Protein AF-A0A923WZP4-F1 (afdb_monomer_lite)

pLDDT: mean 82.33, std 8.02, range [51.72, 91.06]

Radius of gyration: 16.01 Å; chains: 1; bounding box: 42×29×45 Å

Secondary structure (DSSP, 8-state):
--HHHHHHHHHHHHTS-HHHHHHHHHTT-EEEEEEGGGS-TT-SEEEEEEE-TTS-EEEEEEEEEEPSS---HHHHHHHHHHHHHHHHHHHHHHHHHHHHHHHHHHH-

Foldseek 3Di:
DDPVLVVLLVVLLVPDDPVLNVLCVVLVEEEEEDAPVVDPPPDQKDFDWDQDPVRDTAGRYIYGHDDPDDDDSVVS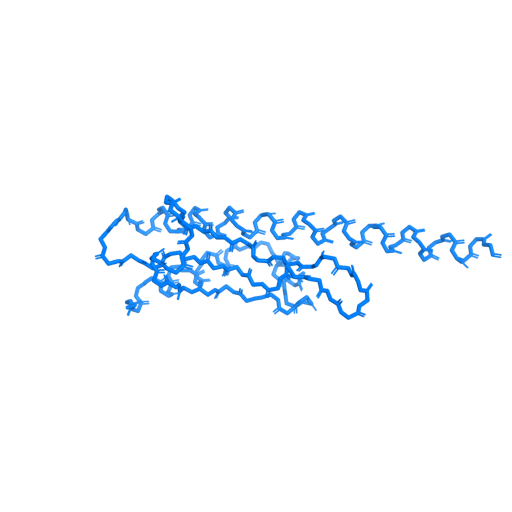SVRSNVNSVVRSVVSVVVVVVVVVVVVVVVVD

Sequence (108 aa):
MTARELATARAAIAALPLADRALLARHGLRVELVPRQSLGQGMLGATLITRGADDRLAPTSIRIASRATGPGPEALREVVQHEIGHAISVLRRQDRSEDAAAQYALDH

Structure (mmCIF, N/CA/C/O backbone):
data_AF-A0A923WZP4-F1
#
_entry.id   AF-A0A923WZP4-F1
#
loop_
_atom_site.group_PDB
_atom_site.id
_atom_site.type_symbol
_atom_site.label_atom_id
_atom_site.label_alt_id
_atom_site.label_comp_id
_atom_site.label_asym_id
_atom_site.label_entity_id
_atom_site.label_seq_id
_atom_site.pdbx_PDB_ins_code
_atom_site.Cartn_x
_atom_site.Cartn_y
_atom_site.Cartn_z
_atom_site.occupancy
_atom_site.B_iso_or_equiv
_atom_site.auth_seq_id
_atom_site.auth_comp_id
_atom_site.auth_asym_id
_atom_site.auth_atom_id
_atom_site.pdbx_PDB_model_num
ATOM 1 N N . MET A 1 1 ? -15.957 -1.316 11.644 1.00 62.31 1 MET A N 1
ATOM 2 C CA . MET A 1 1 ? -15.161 -0.354 10.852 1.00 62.31 1 MET A CA 1
ATOM 3 C C . MET A 1 1 ? -15.902 0.968 10.838 1.00 62.31 1 MET A C 1
ATOM 5 O O . MET A 1 1 ? -17.063 0.980 10.445 1.00 62.31 1 MET A O 1
ATOM 9 N N . THR A 1 2 ? -15.285 2.049 11.311 1.00 73.19 2 THR A N 1
ATOM 10 C CA . THR A 1 2 ? -15.944 3.364 11.374 1.00 73.19 2 THR A CA 1
ATOM 11 C C . THR A 1 2 ? -15.573 4.231 10.167 1.00 73.19 2 THR A C 1
ATOM 13 O O . THR A 1 2 ? -14.469 4.136 9.631 1.00 73.19 2 THR A O 1
ATOM 16 N N . ALA A 1 3 ? -16.476 5.120 9.739 1.00 76.19 3 ALA A N 1
ATOM 17 C CA . ALA A 1 3 ? -16.218 6.055 8.635 1.00 76.19 3 ALA A CA 1
ATOM 18 C C . ALA A 1 3 ? -15.014 6.982 8.906 1.00 76.19 3 ALA A C 1
ATOM 20 O O . ALA A 1 3 ? -14.302 7.381 7.984 1.00 76.19 3 ALA A O 1
ATOM 21 N N . ARG A 1 4 ? -14.752 7.284 10.185 1.00 79.56 4 ARG A N 1
ATOM 22 C CA . ARG A 1 4 ? -13.642 8.133 10.628 1.00 79.56 4 ARG A CA 1
ATOM 23 C C . ARG A 1 4 ? -12.278 7.496 10.372 1.00 79.56 4 ARG A C 1
ATOM 25 O O . ARG A 1 4 ? -11.388 8.175 9.875 1.00 79.56 4 ARG A O 1
ATOM 32 N N . GLU A 1 5 ? -12.114 6.209 10.668 1.00 75.31 5 GLU A N 1
ATOM 33 C CA . GLU A 1 5 ? -10.847 5.496 10.441 1.00 75.31 5 GLU A CA 1
ATOM 34 C C . GLU A 1 5 ? -10.492 5.448 8.955 1.00 75.31 5 GLU A C 1
ATOM 36 O O . GLU A 1 5 ? -9.350 5.706 8.576 1.00 75.31 5 GLU A O 1
ATOM 41 N N . LEU A 1 6 ? -11.493 5.192 8.107 1.00 76.38 6 LEU A N 1
ATOM 42 C CA . LEU A 1 6 ? -11.317 5.202 6.659 1.00 76.38 6 LEU A CA 1
ATOM 43 C C . LEU A 1 6 ? -10.902 6.591 6.156 1.00 76.38 6 LEU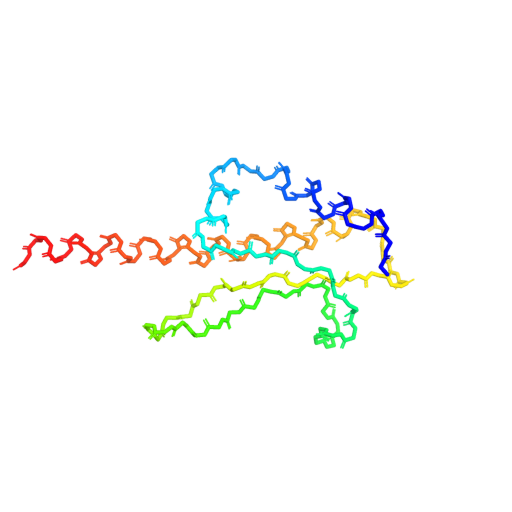 A C 1
ATOM 45 O O . LEU A 1 6 ? -10.004 6.697 5.322 1.00 76.38 6 LEU A O 1
ATOM 49 N N . ALA A 1 7 ? -11.514 7.656 6.681 1.00 82.00 7 ALA A N 1
ATOM 50 C CA . ALA A 1 7 ? -11.132 9.026 6.353 1.00 82.00 7 ALA A CA 1
ATOM 51 C C . ALA A 1 7 ? -9.695 9.349 6.802 1.00 82.00 7 ALA A C 1
ATOM 53 O O . ALA A 1 7 ? -8.939 9.934 6.030 1.00 82.00 7 ALA A O 1
ATOM 54 N N . THR A 1 8 ? -9.282 8.920 8.000 1.00 83.00 8 THR A N 1
ATOM 55 C CA . THR A 1 8 ? -7.909 9.109 8.500 1.00 83.00 8 THR A CA 1
ATOM 56 C C . THR A 1 8 ? -6.880 8.364 7.650 1.00 83.00 8 THR A C 1
ATOM 58 O O . THR A 1 8 ? -5.877 8.961 7.263 1.00 83.00 8 THR A O 1
ATOM 61 N N . ALA A 1 9 ? -7.132 7.099 7.303 1.00 78.75 9 ALA A N 1
ATOM 62 C CA . ALA A 1 9 ? -6.238 6.328 6.439 1.00 78.75 9 ALA A CA 1
ATOM 63 C C . ALA A 1 9 ? -6.113 6.965 5.043 1.00 78.75 9 ALA A C 1
ATOM 65 O O . ALA A 1 9 ? -5.008 7.139 4.533 1.00 78.75 9 ALA A O 1
ATOM 66 N N . ARG A 1 10 ? -7.234 7.404 4.452 1.00 83.94 10 ARG A N 1
ATOM 67 C CA . ARG A 1 10 ? -7.237 8.124 3.167 1.00 83.94 10 ARG A CA 1
ATOM 68 C C . ARG A 1 10 ? -6.470 9.441 3.237 1.00 83.94 10 ARG A C 1
ATOM 70 O O . ARG A 1 10 ? -5.687 9.725 2.336 1.00 83.94 10 ARG A O 1
ATOM 77 N N . ALA A 1 1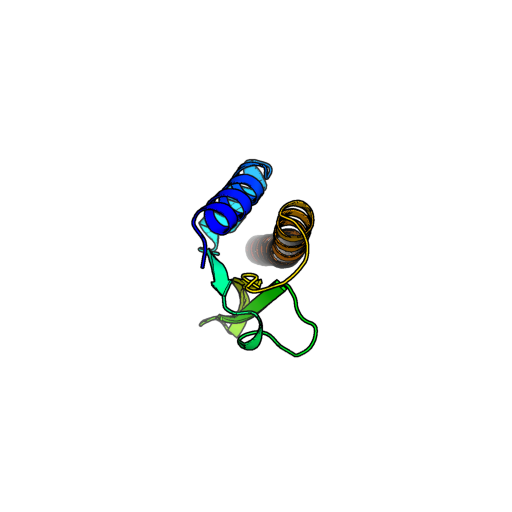1 ? -6.658 10.222 4.298 1.00 86.69 11 ALA A N 1
ATOM 78 C CA . ALA A 1 11 ? -5.932 11.473 4.501 1.00 86.69 11 ALA A CA 1
ATOM 79 C C . ALA A 1 11 ? -4.419 11.237 4.648 1.00 86.69 11 ALA A C 1
ATOM 81 O O . ALA A 1 11 ? -3.626 11.993 4.092 1.00 86.69 11 ALA A O 1
ATOM 82 N N . ALA A 1 12 ? -4.013 10.166 5.337 1.00 83.88 12 ALA A N 1
ATOM 83 C CA . ALA A 1 12 ? -2.608 9.793 5.475 1.00 83.88 12 ALA A CA 1
ATOM 84 C C . ALA A 1 12 ? -1.964 9.445 4.121 1.00 83.88 12 ALA A C 1
ATOM 86 O O . ALA A 1 12 ? -0.870 9.924 3.836 1.00 83.88 12 ALA A O 1
ATOM 87 N N . ILE A 1 13 ? -2.663 8.688 3.266 1.00 84.38 13 ILE A N 1
ATOM 88 C CA . ILE A 1 13 ? -2.209 8.371 1.899 1.00 84.38 13 ILE A CA 1
ATOM 89 C C . ILE A 1 13 ? -2.168 9.634 1.032 1.00 84.38 13 ILE A C 1
ATOM 91 O O . ILE A 1 13 ? -1.217 9.858 0.288 1.00 84.38 13 ILE A O 1
ATOM 95 N N . ALA A 1 14 ? -3.188 10.490 1.129 1.00 87.12 14 ALA A N 1
ATOM 96 C CA . ALA A 1 14 ? -3.255 11.728 0.362 1.00 87.12 14 ALA A CA 1
ATOM 97 C C . ALA A 1 14 ? -2.122 12.704 0.718 1.00 87.12 14 ALA A C 1
ATOM 99 O O . ALA A 1 14 ? -1.685 13.443 -0.161 1.00 87.12 14 ALA A O 1
ATOM 100 N N . ALA A 1 15 ? -1.634 12.673 1.961 1.00 88.94 15 ALA A N 1
ATOM 101 C CA . ALA A 1 15 ? -0.531 13.501 2.445 1.00 88.94 15 ALA A CA 1
ATOM 102 C C . ALA A 1 15 ? 0.863 13.046 1.971 1.00 88.94 15 ALA A C 1
ATOM 104 O O . ALA A 1 15 ? 1.845 13.734 2.244 1.00 88.94 15 ALA A O 1
ATOM 105 N N . LEU A 1 16 ? 0.973 11.902 1.289 1.00 85.69 16 LEU A N 1
ATOM 106 C CA . LEU A 1 16 ? 2.243 11.433 0.736 1.00 85.69 16 LEU A CA 1
ATOM 107 C C . LEU A 1 16 ? 2.706 12.308 -0.440 1.00 85.69 16 LEU A C 1
ATOM 109 O O . LEU A 1 16 ? 1.867 12.841 -1.180 1.00 85.69 16 LEU A O 1
ATOM 113 N N . PRO A 1 17 ? 4.027 12.389 -0.684 1.00 90.44 17 PRO A N 1
ATOM 114 C CA . PRO A 1 17 ? 4.567 12.989 -1.898 1.00 90.44 17 PRO A CA 1
ATOM 115 C C . PRO A 1 17 ? 3.934 12.398 -3.164 1.00 90.44 17 PRO A C 1
ATOM 117 O O . PRO A 1 17 ? 3.625 11.206 -3.232 1.00 90.44 17 PRO A O 1
ATOM 120 N N . LEU A 1 18 ? 3.767 13.222 -4.205 1.00 90.81 18 LEU A N 1
ATOM 121 C CA . LEU A 1 18 ? 3.138 12.790 -5.459 1.00 90.81 18 LEU A CA 1
ATOM 122 C C . LEU A 1 18 ? 3.847 11.575 -6.078 1.00 90.81 18 LEU A C 1
ATOM 124 O O . LEU A 1 18 ? 3.171 10.645 -6.508 1.00 90.81 18 LEU A O 1
ATOM 128 N N . ALA A 1 19 ? 5.182 11.574 -6.071 1.00 87.75 19 ALA A N 1
ATOM 129 C CA . ALA A 1 19 ? 5.993 10.475 -6.589 1.00 87.75 19 ALA A CA 1
ATOM 130 C C . ALA A 1 19 ? 5.718 9.149 -5.860 1.00 87.75 19 ALA A C 1
ATOM 132 O O . ALA A 1 19 ? 5.589 8.110 -6.499 1.00 87.75 19 ALA A O 1
ATOM 133 N N . ASP A 1 20 ? 5.541 9.191 -4.539 1.00 88.88 20 ASP A N 1
ATOM 134 C CA . ASP A 1 20 ? 5.258 8.001 -3.734 1.00 88.88 20 ASP A CA 1
ATOM 135 C C . ASP A 1 20 ? 3.855 7.460 -4.003 1.00 88.88 20 ASP A C 1
ATOM 137 O O . ASP A 1 20 ? 3.670 6.257 -4.171 1.00 88.88 20 ASP A O 1
ATOM 141 N N . ARG A 1 21 ? 2.859 8.345 -4.139 1.00 88.62 21 ARG A N 1
ATOM 142 C CA . ARG A 1 21 ? 1.502 7.935 -4.537 1.00 88.62 21 ARG A CA 1
ATOM 143 C C . ARG A 1 21 ? 1.487 7.322 -5.938 1.00 88.62 21 ARG A C 1
ATOM 145 O O . ARG A 1 21 ? 0.793 6.332 -6.153 1.00 88.62 21 ARG A O 1
ATOM 152 N N . ALA A 1 22 ? 2.253 7.888 -6.871 1.00 88.88 22 ALA A N 1
ATOM 153 C CA . ALA A 1 22 ? 2.388 7.353 -8.222 1.00 88.88 22 ALA A CA 1
ATOM 154 C C . ALA A 1 22 ? 3.061 5.972 -8.221 1.00 88.88 22 ALA A C 1
ATOM 156 O O . ALA A 1 22 ? 2.601 5.077 -8.925 1.00 88.88 22 ALA A O 1
ATOM 157 N N . LEU A 1 23 ? 4.094 5.774 -7.395 1.00 87.62 23 LEU A N 1
ATOM 158 C CA . LEU A 1 23 ? 4.748 4.478 -7.220 1.00 87.62 23 LEU A CA 1
ATOM 159 C C . LEU A 1 23 ? 3.762 3.429 -6.683 1.00 87.62 23 LEU A C 1
ATOM 161 O O . LEU A 1 23 ? 3.589 2.383 -7.301 1.00 87.62 23 LEU A O 1
ATOM 165 N N . LEU A 1 24 ? 3.039 3.728 -5.599 1.00 86.38 24 LEU A N 1
ATOM 166 C CA . LEU A 1 24 ? 2.028 2.811 -5.056 1.00 86.38 24 LEU A CA 1
ATOM 167 C C . LEU A 1 24 ? 0.960 2.443 -6.101 1.00 86.38 24 LEU A C 1
ATOM 169 O O . LEU A 1 24 ? 0.587 1.275 -6.212 1.00 86.38 24 LEU A O 1
ATOM 173 N N . ALA A 1 25 ? 0.499 3.418 -6.893 1.00 86.94 25 ALA A N 1
ATOM 174 C CA . ALA A 1 25 ? -0.485 3.196 -7.949 1.00 86.94 25 ALA A CA 1
ATOM 175 C C . ALA A 1 25 ? 0.056 2.327 -9.098 1.00 86.94 25 ALA A C 1
ATOM 177 O O . ALA A 1 25 ? -0.648 1.420 -9.540 1.00 86.94 25 ALA A O 1
ATOM 178 N N . ARG A 1 26 ? 1.301 2.556 -9.547 1.00 86.81 26 ARG A N 1
ATOM 179 C CA . ARG A 1 26 ? 1.971 1.752 -10.591 1.00 86.81 26 ARG A CA 1
ATOM 180 C C . ARG A 1 26 ? 2.036 0.271 -10.222 1.00 86.81 26 ARG A C 1
ATOM 182 O O . ARG A 1 26 ? 1.782 -0.572 -11.073 1.00 86.81 26 ARG A O 1
ATOM 189 N N . HIS A 1 27 ? 2.328 -0.034 -8.959 1.00 84.38 27 HIS A N 1
ATOM 190 C CA . HIS A 1 27 ? 2.406 -1.412 -8.459 1.00 84.38 27 HIS A CA 1
ATOM 191 C C . HIS A 1 27 ? 1.062 -1.954 -7.941 1.00 84.38 27 HIS A C 1
ATOM 193 O O . HIS A 1 27 ? 1.008 -3.053 -7.397 1.00 84.38 27 HIS A O 1
ATOM 199 N N . GLY A 1 28 ? -0.036 -1.201 -8.091 1.00 85.50 28 GLY A N 1
ATOM 200 C CA . GLY A 1 28 ? -1.376 -1.645 -7.702 1.00 85.50 28 GLY A CA 1
ATOM 201 C C . GLY A 1 28 ? -1.572 -1.866 -6.197 1.00 85.50 28 GLY A C 1
ATOM 202 O O . GLY A 1 28 ? -2.510 -2.564 -5.807 1.00 85.50 28 GLY A O 1
ATOM 203 N N . LEU A 1 29 ? -0.719 -1.280 -5.350 1.00 86.25 29 LEU A N 1
ATOM 204 C CA . LEU A 1 29 ? -0.769 -1.457 -3.900 1.00 86.25 29 LEU A CA 1
ATOM 205 C C . LEU A 1 29 ? -2.008 -0.810 -3.293 1.00 86.25 29 LEU A C 1
ATOM 207 O O . LEU A 1 29 ? -2.329 0.354 -3.541 1.00 86.25 29 LEU A O 1
ATOM 211 N N . ARG A 1 30 ? -2.684 -1.572 -2.432 1.00 84.94 30 ARG A N 1
ATOM 212 C CA . ARG A 1 30 ? -3.885 -1.133 -1.718 1.00 84.94 30 ARG A CA 1
ATOM 213 C C . ARG A 1 30 ? -3.640 -1.119 -0.220 1.00 84.94 30 ARG A C 1
ATOM 215 O O . ARG A 1 30 ? -3.022 -2.033 0.322 1.00 84.94 30 ARG A O 1
ATOM 222 N N . VAL A 1 31 ? -4.157 -0.085 0.438 1.00 84.38 31 VAL A N 1
ATOM 223 C CA . VAL A 1 31 ? -4.209 -0.001 1.900 1.00 84.38 31 VAL A CA 1
ATOM 224 C C . VAL A 1 31 ? -5.585 -0.474 2.359 1.00 84.38 31 VAL A C 1
ATOM 226 O O . VAL A 1 31 ? -6.606 0.091 1.967 1.00 84.38 31 VAL A O 1
ATOM 229 N N . GLU A 1 32 ? -5.607 -1.504 3.194 1.00 87.81 32 GLU A N 1
ATOM 230 C CA . GLU A 1 32 ? -6.803 -2.158 3.714 1.00 87.81 32 GLU A CA 1
ATOM 231 C C . GLU A 1 32 ? -6.891 -1.967 5.228 1.00 87.81 32 GLU A C 1
ATOM 233 O O . GLU A 1 32 ? -5.927 -2.199 5.956 1.00 87.81 32 GLU A O 1
ATOM 238 N N . LEU A 1 33 ? -8.068 -1.582 5.721 1.00 85.88 33 LEU A N 1
ATOM 239 C CA . LEU A 1 33 ? -8.359 -1.592 7.153 1.00 85.88 33 LEU A CA 1
ATOM 240 C C . LEU A 1 33 ? -8.975 -2.942 7.520 1.00 85.88 33 LEU A C 1
ATOM 242 O O . LEU A 1 33 ? -10.058 -3.277 7.045 1.00 85.88 33 LEU A O 1
ATOM 246 N N . VAL A 1 34 ? -8.303 -3.704 8.377 1.00 87.19 34 VAL A N 1
ATOM 247 C CA . VAL A 1 34 ? -8.715 -5.062 8.767 1.00 87.19 34 VAL A CA 1
ATOM 248 C C . VAL A 1 34 ? -8.970 -5.151 10.271 1.00 87.19 34 VAL A C 1
ATOM 250 O O . VAL A 1 34 ? -8.407 -4.370 11.036 1.00 87.19 34 VAL A O 1
ATOM 253 N N . PRO A 1 35 ? -9.811 -6.070 10.769 1.00 84.81 35 PRO A N 1
ATOM 254 C CA . PRO A 1 35 ? -9.918 -6.306 12.209 1.00 84.81 35 PRO A CA 1
ATOM 255 C C . PRO A 1 35 ? -8.551 -6.673 12.797 1.00 84.81 35 PRO A C 1
ATOM 257 O O . PRO A 1 35 ? -7.829 -7.455 12.178 1.00 84.81 35 PRO A O 1
ATOM 260 N N . ARG A 1 36 ? -8.199 -6.152 13.981 1.00 83.00 36 ARG A N 1
ATOM 261 C CA . ARG A 1 36 ? -6.872 -6.371 14.591 1.00 83.00 36 ARG A CA 1
ATOM 262 C C . ARG A 1 36 ? -6.490 -7.850 14.698 1.00 83.00 36 ARG A C 1
ATOM 264 O O . ARG A 1 36 ? -5.343 -8.190 14.452 1.00 83.00 36 ARG A O 1
ATOM 271 N N . GLN A 1 37 ? -7.448 -8.720 15.012 1.00 84.88 37 GLN A N 1
ATOM 272 C CA . GLN A 1 37 ? -7.250 -10.171 15.100 1.00 84.88 37 GLN A CA 1
ATOM 273 C C . GLN A 1 37 ? -6.886 -10.844 13.766 1.00 84.88 37 GLN A C 1
ATOM 275 O O . GLN A 1 37 ? -6.474 -11.996 13.758 1.00 84.88 37 GLN A O 1
ATOM 280 N N . SER A 1 38 ? -7.052 -10.138 12.644 1.00 86.44 38 SER A N 1
ATOM 281 C CA . SER A 1 38 ? -6.636 -10.601 11.312 1.00 86.44 38 SER A CA 1
ATOM 282 C C . SER A 1 38 ? -5.148 -10.345 11.051 1.00 86.44 38 SER A C 1
ATOM 284 O O . SER A 1 38 ? -4.635 -10.737 10.005 1.00 86.44 38 SER A O 1
ATOM 286 N N . LEU A 1 39 ? -4.468 -9.646 11.966 1.00 84.88 39 LEU A N 1
ATOM 287 C CA . LEU A 1 39 ? -3.020 -9.470 11.985 1.00 84.88 39 LEU A CA 1
ATOM 288 C C . LEU A 1 39 ? -2.402 -10.369 13.069 1.00 84.88 39 LEU A C 1
ATOM 290 O O . LEU A 1 39 ? -3.099 -10.851 13.963 1.00 84.88 39 LEU A O 1
ATOM 294 N N . GLY A 1 40 ? -1.083 -10.575 13.010 1.00 82.19 40 GLY A N 1
ATOM 295 C CA . GLY A 1 40 ? -0.352 -11.314 14.044 1.00 82.19 40 GLY A CA 1
ATOM 296 C C . GLY A 1 40 ? -0.468 -10.670 15.432 1.00 82.19 40 GLY A C 1
ATOM 297 O O . GLY A 1 40 ? -0.777 -9.481 15.564 1.00 82.19 40 GLY A O 1
ATOM 298 N N . GLN A 1 41 ? -0.213 -11.447 16.491 1.00 81.81 41 GLN A N 1
ATOM 299 C CA . GLN A 1 41 ? -0.270 -10.930 17.863 1.00 81.81 41 GLN A CA 1
ATOM 300 C C . GLN A 1 41 ? 0.621 -9.690 18.029 1.00 81.81 41 GLN A C 1
ATOM 302 O O . GLN A 1 41 ? 1.769 -9.661 17.597 1.00 81.81 41 GLN A O 1
ATOM 307 N N . GLY A 1 42 ? 0.068 -8.643 18.645 1.00 79.94 42 GLY A N 1
ATOM 308 C CA . GLY A 1 42 ? 0.759 -7.368 18.861 1.00 79.94 42 GLY A CA 1
ATOM 309 C C . GLY A 1 42 ? 0.773 -6.425 17.653 1.00 79.94 42 GLY A C 1
ATOM 310 O O . GLY A 1 42 ? 0.924 -5.221 17.852 1.00 79.94 42 GLY A O 1
ATOM 311 N N . MET A 1 43 ? 0.500 -6.902 16.437 1.00 85.62 43 MET A N 1
ATOM 312 C CA . MET A 1 43 ? 0.600 -6.085 15.225 1.00 85.62 43 MET A CA 1
ATOM 313 C C . MET A 1 43 ? -0.500 -5.015 15.138 1.00 85.62 43 MET A C 1
ATOM 315 O O . MET A 1 43 ? -1.638 -5.201 15.586 1.00 85.62 43 MET A O 1
ATOM 319 N N . LEU A 1 44 ? -0.130 -3.873 14.556 1.00 85.38 44 LEU A N 1
ATOM 320 C CA . LEU A 1 44 ? -1.020 -2.751 14.235 1.00 85.38 44 LEU A CA 1
ATOM 321 C C . LEU A 1 44 ? -1.063 -2.454 12.732 1.00 85.38 44 LEU A C 1
ATOM 323 O O . LEU A 1 44 ? -2.035 -1.875 12.255 1.00 85.38 44 LEU A O 1
ATOM 327 N N . GLY A 1 45 ? -0.039 -2.873 12.000 1.00 87.31 45 GLY A N 1
ATOM 328 C CA . GLY A 1 45 ? 0.075 -2.785 10.556 1.00 87.31 45 GLY A CA 1
ATOM 329 C C . GLY A 1 45 ? 0.900 -3.961 10.047 1.00 87.31 45 GLY A C 1
ATOM 330 O O . GLY A 1 45 ? 1.613 -4.596 10.825 1.00 87.31 45 GLY A O 1
ATOM 331 N N . ALA A 1 46 ? 0.725 -4.300 8.777 1.00 87.88 46 ALA A N 1
ATOM 332 C CA . ALA A 1 46 ? 1.502 -5.315 8.092 1.00 87.88 46 ALA A CA 1
ATOM 333 C C . ALA A 1 46 ? 1.555 -5.014 6.593 1.00 87.88 46 ALA A C 1
ATOM 335 O O . ALA A 1 46 ? 0.518 -4.911 5.933 1.00 87.88 46 ALA A O 1
ATOM 336 N N . THR A 1 47 ? 2.760 -4.958 6.043 1.00 89.25 47 THR A N 1
ATOM 337 C CA . THR A 1 47 ? 2.986 -4.961 4.599 1.00 89.25 47 THR A CA 1
ATOM 338 C C . THR A 1 47 ? 3.089 -6.401 4.113 1.00 89.25 47 THR A C 1
ATOM 340 O O . THR A 1 47 ? 4.015 -7.129 4.469 1.00 89.25 47 THR A O 1
ATOM 343 N N . LEU A 1 48 ? 2.120 -6.836 3.312 1.00 86.38 48 LEU A N 1
ATOM 344 C CA . LEU A 1 48 ? 2.121 -8.167 2.727 1.00 86.38 48 LEU A CA 1
ATOM 345 C C . LEU A 1 48 ? 2.980 -8.193 1.478 1.00 86.38 48 LEU A C 1
ATOM 347 O O . LEU A 1 48 ? 2.751 -7.440 0.533 1.00 86.38 48 LEU A O 1
ATOM 351 N N . ILE A 1 49 ? 3.939 -9.110 1.486 1.00 83.06 49 ILE A N 1
ATOM 352 C CA . ILE A 1 49 ? 4.820 -9.395 0.366 1.00 83.06 49 ILE A CA 1
ATOM 353 C C . ILE A 1 49 ? 4.453 -10.783 -0.135 1.00 83.06 49 ILE A C 1
ATOM 355 O O . ILE A 1 49 ? 4.516 -11.758 0.613 1.00 83.06 49 ILE A O 1
ATOM 359 N N . THR A 1 50 ? 4.057 -10.871 -1.396 1.00 80.75 50 THR A N 1
ATOM 360 C CA . THR A 1 50 ? 3.783 -12.151 -2.047 1.00 80.75 50 THR A CA 1
ATOM 361 C C . THR A 1 50 ? 4.737 -12.344 -3.201 1.00 80.75 50 THR A C 1
ATOM 363 O O . THR A 1 50 ? 5.222 -11.383 -3.800 1.00 80.75 50 THR A O 1
ATOM 366 N N . ARG A 1 51 ? 4.997 -13.607 -3.521 1.00 78.12 51 ARG A N 1
ATOM 367 C CA . ARG A 1 51 ? 5.753 -13.943 -4.713 1.00 78.12 51 ARG A CA 1
ATOM 368 C C . ARG A 1 51 ? 4.865 -13.764 -5.950 1.00 78.12 51 ARG A C 1
ATOM 370 O O . ARG A 1 51 ? 3.772 -14.323 -5.993 1.00 78.12 51 ARG A O 1
ATOM 377 N N . GLY A 1 52 ? 5.305 -12.938 -6.892 1.00 71.12 52 GLY A N 1
ATOM 378 C CA . GLY A 1 52 ? 4.671 -12.710 -8.184 1.00 71.12 52 GLY A CA 1
ATOM 379 C C . GLY A 1 52 ? 4.876 -13.877 -9.150 1.00 71.12 52 GLY A C 1
ATOM 380 O O . GLY A 1 52 ? 5.567 -14.848 -8.843 1.00 71.12 52 GLY A O 1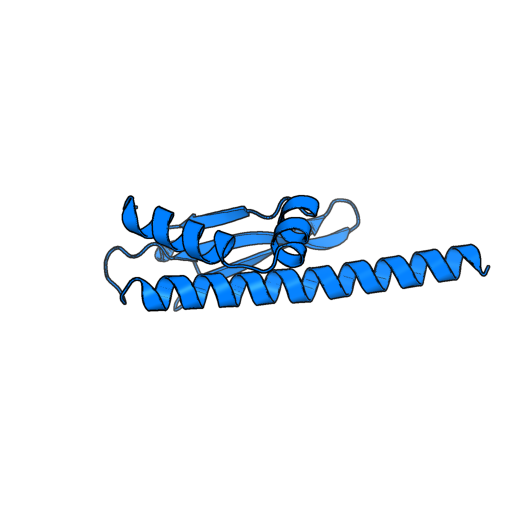
ATOM 381 N N . ALA A 1 53 ? 4.261 -13.775 -10.330 1.00 70.81 53 ALA A N 1
ATOM 382 C CA . ALA A 1 53 ? 4.342 -14.791 -11.386 1.00 70.81 53 ALA A CA 1
ATOM 383 C C . ALA A 1 53 ? 5.760 -14.964 -11.967 1.00 70.81 53 ALA A C 1
ATOM 385 O O . ALA A 1 53 ? 6.058 -15.976 -12.588 1.00 70.81 53 ALA A O 1
ATOM 386 N N . ASP A 1 54 ? 6.625 -13.982 -11.748 1.00 75.75 54 ASP A N 1
ATOM 387 C CA . ASP A 1 54 ? 8.029 -13.916 -12.149 1.00 75.75 54 ASP A CA 1
ATOM 388 C C . ASP A 1 54 ? 8.994 -14.338 -11.022 1.00 75.75 54 ASP A C 1
ATOM 390 O O . ASP A 1 54 ? 10.171 -13.980 -11.036 1.00 75.75 54 ASP A O 1
ATOM 394 N N . ASP A 1 55 ? 8.488 -15.054 -10.013 1.00 76.31 55 ASP A N 1
ATOM 395 C CA . ASP A 1 55 ? 9.194 -15.442 -8.788 1.00 76.31 55 ASP A CA 1
ATOM 396 C C . ASP A 1 55 ? 9.693 -14.267 -7.911 1.00 76.31 55 ASP A C 1
ATOM 398 O O . ASP A 1 55 ? 10.363 -14.485 -6.893 1.00 76.31 55 ASP A O 1
ATOM 402 N N . ARG A 1 56 ? 9.326 -13.012 -8.217 1.00 74.19 56 ARG A N 1
ATOM 403 C CA . ARG A 1 56 ? 9.769 -11.842 -7.442 1.00 74.19 56 ARG A CA 1
ATOM 404 C C . ARG A 1 56 ? 8.903 -11.608 -6.216 1.00 74.19 56 ARG A C 1
ATOM 406 O O . ARG A 1 56 ? 7.684 -11.715 -6.254 1.00 74.19 56 ARG A O 1
ATOM 413 N N . LEU A 1 57 ? 9.526 -11.234 -5.105 1.00 78.75 57 LEU A N 1
ATOM 414 C CA . LEU A 1 57 ? 8.811 -10.825 -3.897 1.00 78.75 57 LEU A CA 1
ATOM 415 C C . LEU A 1 57 ? 8.385 -9.362 -4.018 1.00 78.75 57 LEU A C 1
ATOM 417 O O . LEU A 1 57 ? 9.229 -8.484 -3.890 1.00 78.75 57 LEU A O 1
ATOM 421 N N . ALA A 1 58 ? 7.102 -9.088 -4.234 1.00 80.25 58 ALA A N 1
ATOM 422 C CA . ALA A 1 58 ? 6.580 -7.727 -4.339 1.00 80.25 58 ALA A CA 1
ATOM 423 C C . ALA A 1 58 ? 5.562 -7.442 -3.223 1.00 80.25 58 ALA A C 1
ATOM 425 O O . ALA A 1 58 ? 4.761 -8.323 -2.882 1.00 80.25 58 ALA A O 1
ATOM 426 N N . PRO A 1 59 ? 5.555 -6.229 -2.642 1.00 82.88 59 PRO A N 1
ATOM 427 C CA . PRO A 1 59 ? 4.471 -5.808 -1.770 1.00 82.88 59 PRO A CA 1
ATOM 428 C C . PRO A 1 59 ? 3.155 -5.786 -2.558 1.00 82.88 59 PRO A C 1
ATOM 430 O O . PRO A 1 59 ? 3.068 -5.131 -3.592 1.00 82.88 59 PRO A O 1
ATOM 433 N N . THR A 1 60 ? 2.124 -6.478 -2.074 1.00 83.62 60 THR A N 1
ATOM 434 C CA . THR A 1 60 ? 0.818 -6.560 -2.757 1.00 83.62 60 THR A CA 1
ATOM 435 C C . THR A 1 60 ? -0.308 -5.872 -2.013 1.00 83.62 60 THR A C 1
ATOM 437 O O . THR A 1 60 ? -1.260 -5.395 -2.629 1.00 83.62 60 THR A O 1
ATOM 440 N N . SER A 1 61 ? -0.216 -5.769 -0.690 1.00 87.31 61 SER A N 1
ATOM 441 C CA . SER A 1 61 ? -1.186 -5.012 0.100 1.00 87.31 61 SER A CA 1
ATOM 442 C C . SER A 1 61 ? -0.592 -4.549 1.420 1.00 87.31 61 SER A C 1
ATOM 444 O O . SER A 1 61 ? 0.329 -5.156 1.962 1.00 87.31 61 SER A O 1
ATOM 446 N N . ILE A 1 62 ? -1.137 -3.459 1.944 1.00 88.12 62 ILE A N 1
ATOM 447 C CA . ILE A 1 62 ? -0.810 -2.921 3.259 1.00 88.12 62 ILE A CA 1
ATOM 448 C C . ILE A 1 62 ? -2.054 -3.077 4.118 1.00 88.12 62 ILE A C 1
ATOM 450 O O . ILE A 1 62 ? -3.083 -2.466 3.839 1.00 88.12 62 ILE A O 1
ATOM 454 N N . ARG A 1 63 ? -1.976 -3.888 5.167 1.00 90.00 63 ARG A N 1
ATOM 455 C CA . ARG A 1 63 ? -3.082 -4.117 6.095 1.00 90.00 63 ARG A CA 1
ATOM 456 C C . ARG A 1 63 ? -2.847 -3.346 7.374 1.00 90.00 63 ARG A C 1
ATOM 458 O O . ARG A 1 63 ? -1.802 -3.471 7.996 1.00 90.00 63 ARG A O 1
ATOM 465 N N . ILE A 1 64 ? -3.838 -2.578 7.790 1.00 87.69 64 ILE A N 1
ATOM 466 C CA . ILE A 1 64 ? -3.778 -1.731 8.975 1.00 87.69 64 ILE A CA 1
ATOM 467 C C . ILE A 1 64 ? -4.904 -2.151 9.912 1.00 87.69 64 ILE A C 1
ATOM 469 O O . ILE A 1 64 ? -6.048 -2.321 9.490 1.00 87.69 64 ILE A O 1
ATOM 473 N N . ALA A 1 65 ? -4.593 -2.339 11.190 1.00 86.62 65 ALA A N 1
ATOM 474 C CA . ALA A 1 65 ? -5.582 -2.713 12.186 1.00 86.62 65 ALA A CA 1
ATOM 475 C C . ALA A 1 65 ? -6.617 -1.590 12.355 1.00 86.62 65 ALA A C 1
ATOM 477 O O . ALA A 1 65 ? -6.306 -0.499 12.832 1.00 86.62 65 ALA A O 1
ATOM 478 N N . SER A 1 66 ? -7.871 -1.889 12.028 1.00 77.69 66 SER A N 1
ATOM 479 C CA . SER A 1 66 ? -9.033 -1.145 12.505 1.00 77.69 66 SER A CA 1
ATOM 480 C C . SER A 1 66 ? -9.190 -1.363 14.011 1.00 77.69 66 SER A C 1
ATOM 482 O O . SER A 1 66 ? -8.983 -2.467 14.532 1.00 77.69 66 SER A O 1
ATOM 484 N N . ARG A 1 67 ? -9.525 -0.301 14.736 1.00 71.31 67 ARG A N 1
ATOM 485 C CA . ARG A 1 67 ? -9.670 -0.321 16.188 1.00 71.31 67 ARG A CA 1
ATOM 486 C C . ARG A 1 67 ? -11.137 -0.486 16.560 1.00 71.31 67 ARG A C 1
ATOM 488 O O . ARG A 1 67 ? -11.964 0.361 16.256 1.00 71.31 67 ARG A O 1
ATOM 495 N N . ALA A 1 68 ? -11.444 -1.548 17.303 1.00 51.72 68 ALA A N 1
ATOM 496 C CA . ALA A 1 68 ? -12.636 -1.574 18.154 1.00 51.72 68 ALA A CA 1
ATOM 497 C C . ALA A 1 68 ? -12.366 -0.847 19.489 1.00 51.72 68 ALA A C 1
ATOM 499 O O . ALA A 1 68 ? -13.227 -0.129 19.982 1.00 51.72 68 ALA A O 1
ATOM 500 N N . THR A 1 69 ? -11.146 -0.974 20.029 1.00 53.03 69 THR A N 1
ATOM 501 C CA . THR A 1 69 ? -10.662 -0.310 21.251 1.00 53.03 69 THR A CA 1
ATOM 502 C C . THR A 1 69 ? -9.132 -0.163 21.176 1.00 53.03 69 THR A C 1
ATOM 504 O O . THR A 1 69 ? -8.386 -1.139 21.186 1.00 53.03 69 THR A O 1
ATOM 507 N N . GLY A 1 70 ? -8.614 1.054 21.012 1.00 56.25 70 GLY A N 1
ATOM 508 C CA . GLY A 1 70 ? -7.170 1.321 20.944 1.00 56.25 70 GLY A CA 1
ATOM 509 C C . GLY A 1 70 ? -6.873 2.773 20.552 1.00 56.25 70 GLY A C 1
ATOM 510 O O . GLY A 1 70 ? -7.833 3.484 20.272 1.00 56.25 70 GLY A O 1
ATOM 511 N N . PRO A 1 71 ? -5.589 3.208 20.532 1.00 55.41 71 PRO A N 1
ATOM 512 C CA . PRO A 1 71 ? -5.180 4.620 20.504 1.00 55.41 71 PRO A CA 1
ATOM 513 C C . PRO A 1 71 ? -5.877 5.538 19.475 1.00 55.41 71 PRO A C 1
ATOM 515 O O . PRO A 1 71 ? -6.550 5.113 18.534 1.00 55.41 71 PRO A O 1
ATOM 518 N N . GLY A 1 72 ? -5.706 6.844 19.644 1.00 64.12 72 GLY A N 1
ATOM 519 C CA . GLY A 1 72 ? -6.363 7.844 18.807 1.00 64.12 72 GLY A CA 1
ATOM 520 C C . GLY A 1 72 ? -5.989 7.795 17.312 1.00 64.12 72 GLY A C 1
ATOM 521 O O . GLY A 1 72 ? -5.099 7.046 16.895 1.00 64.12 72 GLY A O 1
ATOM 522 N N . PRO A 1 73 ? -6.652 8.627 16.488 1.00 66.81 73 PRO A N 1
ATOM 523 C CA . PRO A 1 73 ? -6.406 8.741 15.046 1.00 66.81 73 PRO A CA 1
ATOM 524 C C . PRO A 1 73 ? -4.952 9.084 14.673 1.00 66.81 73 PRO A C 1
ATOM 526 O O . PRO A 1 73 ? -4.509 8.726 13.584 1.00 66.81 73 PRO A O 1
ATOM 529 N N . GLU A 1 74 ? -4.188 9.720 15.562 1.00 65.06 74 GLU A N 1
ATOM 530 C CA . GLU A 1 74 ? -2.766 10.028 15.344 1.00 65.06 74 GLU A CA 1
ATOM 531 C C . GLU A 1 74 ? -1.912 8.761 15.226 1.00 65.06 74 GLU A C 1
ATOM 533 O O . GLU A 1 74 ? -1.154 8.612 14.273 1.00 65.06 74 GLU A O 1
ATOM 538 N N . ALA A 1 75 ? -2.139 7.783 16.103 1.00 79.38 75 ALA A N 1
ATOM 539 C CA . ALA A 1 75 ? -1.451 6.497 16.038 1.00 79.38 75 ALA A CA 1
ATOM 540 C C . ALA A 1 75 ? -1.860 5.671 14.805 1.00 79.38 75 ALA A C 1
ATOM 542 O O . ALA A 1 75 ? -1.077 4.866 14.317 1.00 79.38 75 ALA A O 1
ATOM 543 N N . LEU A 1 76 ? -3.081 5.849 14.280 1.00 80.62 76 LEU A N 1
ATOM 544 C CA . LEU A 1 76 ? -3.472 5.212 13.017 1.00 80.62 76 LEU A CA 1
ATOM 545 C C . LEU A 1 76 ? -2.691 5.815 11.843 1.00 80.62 76 LEU A C 1
ATOM 547 O O . LEU A 1 76 ? -2.190 5.081 10.996 1.00 80.62 76 LEU A O 1
ATOM 551 N N . ARG A 1 77 ? -2.569 7.145 11.803 1.00 83.19 77 ARG A N 1
ATOM 552 C CA . ARG A 1 77 ? -1.794 7.844 10.773 1.00 83.19 77 ARG A CA 1
ATOM 553 C C . ARG A 1 77 ? -0.330 7.410 10.784 1.00 83.19 77 ARG A C 1
ATOM 555 O O . ARG A 1 77 ? 0.210 7.149 9.715 1.00 83.19 77 ARG A O 1
ATOM 562 N N . GLU A 1 78 ? 0.280 7.318 11.961 1.00 85.56 78 GLU A N 1
ATOM 563 C CA . GLU A 1 78 ? 1.669 6.880 12.116 1.00 85.56 78 GLU A CA 1
ATOM 564 C C . GLU A 1 78 ? 1.879 5.463 11.573 1.00 85.56 78 GLU A C 1
ATOM 566 O O . GLU A 1 78 ? 2.765 5.247 10.752 1.00 85.56 78 GLU A O 1
ATOM 571 N N . VAL A 1 79 ? 1.009 4.515 11.939 1.00 87.81 79 VAL A N 1
ATOM 572 C CA . VAL A 1 79 ? 1.093 3.131 11.448 1.00 87.81 79 VAL A CA 1
ATOM 573 C C . VAL A 1 79 ? 0.901 3.063 9.929 1.00 87.81 79 VAL A C 1
ATOM 575 O O . VAL A 1 79 ? 1.649 2.368 9.250 1.00 87.81 79 VAL A O 1
ATOM 578 N N . VAL A 1 80 ? -0.051 3.819 9.368 1.00 87.00 80 VAL A N 1
ATOM 579 C CA . VAL A 1 80 ? -0.240 3.895 7.907 1.00 87.00 80 VAL A CA 1
ATOM 580 C C . VAL A 1 80 ? 1.028 4.406 7.222 1.00 87.00 80 VAL A C 1
ATOM 582 O O . VAL A 1 80 ? 1.478 3.811 6.247 1.00 87.00 80 VAL A O 1
ATOM 585 N N . GLN A 1 81 ? 1.615 5.492 7.725 1.00 87.50 81 GLN A N 1
ATOM 586 C CA . GLN A 1 81 ? 2.835 6.064 7.154 1.00 87.50 81 GLN A CA 1
ATOM 587 C C . GLN A 1 81 ? 4.030 5.113 7.288 1.00 87.50 81 GLN A C 1
ATOM 589 O O . GLN A 1 81 ? 4.800 4.980 6.340 1.00 87.50 81 GLN A O 1
ATOM 594 N N . HIS A 1 82 ? 4.152 4.425 8.424 1.00 89.25 82 HIS A N 1
ATOM 595 C CA . HIS A 1 82 ? 5.194 3.435 8.679 1.00 89.25 82 HIS A CA 1
ATOM 596 C C . HIS A 1 82 ? 5.151 2.283 7.666 1.00 89.25 82 HIS A C 1
ATOM 598 O O . HIS A 1 82 ? 6.145 2.017 6.993 1.00 89.25 82 HIS A O 1
ATOM 604 N N . GLU A 1 83 ? 3.992 1.642 7.496 1.00 91.06 83 GLU A N 1
ATOM 605 C CA . GLU A 1 83 ? 3.844 0.521 6.558 1.00 91.06 83 GLU A CA 1
ATOM 606 C C . GLU A 1 83 ? 4.008 0.954 5.096 1.00 91.06 83 GLU A C 1
ATOM 608 O O . GLU A 1 83 ? 4.652 0.271 4.300 1.00 91.06 83 GLU A O 1
ATOM 613 N N . ILE A 1 84 ? 3.491 2.131 4.733 1.00 89.81 84 ILE A N 1
ATOM 614 C CA . ILE A 1 84 ? 3.714 2.695 3.398 1.00 89.81 84 ILE A CA 1
ATOM 615 C C . ILE A 1 84 ? 5.206 2.947 3.151 1.00 89.81 84 ILE A C 1
ATOM 617 O O . ILE A 1 84 ? 5.700 2.662 2.059 1.00 89.81 84 ILE A O 1
ATOM 621 N N . GLY A 1 85 ? 5.936 3.428 4.160 1.00 89.38 85 GLY A N 1
ATOM 622 C CA . GLY A 1 85 ? 7.385 3.601 4.095 1.00 89.38 85 GLY A CA 1
ATOM 623 C C . GLY A 1 85 ? 8.121 2.294 3.788 1.00 89.38 85 GLY A C 1
ATOM 624 O O . GLY A 1 85 ? 8.998 2.278 2.921 1.00 89.38 85 GLY A O 1
ATOM 625 N N . HIS A 1 86 ? 7.724 1.186 4.423 1.00 89.69 86 HIS A N 1
ATOM 626 C CA . HIS A 1 86 ? 8.273 -0.142 4.120 1.00 89.69 86 HIS A CA 1
ATOM 627 C C . HIS A 1 86 ? 8.003 -0.562 2.679 1.00 89.69 86 HIS A C 1
ATOM 629 O O . HIS A 1 86 ? 8.937 -0.944 1.972 1.00 89.69 86 HIS A O 1
ATOM 635 N N . ALA A 1 87 ? 6.755 -0.442 2.220 1.00 89.69 87 ALA A N 1
ATOM 636 C CA . ALA A 1 87 ? 6.390 -0.800 0.853 1.00 89.69 87 ALA A CA 1
ATOM 637 C C . ALA A 1 87 ? 7.202 0.001 -0.180 1.00 89.69 87 ALA A C 1
ATOM 639 O O . ALA A 1 87 ? 7.797 -0.583 -1.083 1.00 89.69 87 ALA A O 1
ATOM 640 N N . ILE A 1 88 ? 7.306 1.323 -0.010 1.00 89.62 88 ILE A N 1
ATOM 641 C CA . ILE A 1 88 ? 8.085 2.197 -0.903 1.00 89.62 88 ILE A CA 1
ATOM 642 C C . ILE A 1 88 ? 9.569 1.818 -0.900 1.00 89.62 88 ILE A C 1
ATOM 644 O O . ILE A 1 88 ? 10.194 1.784 -1.959 1.00 89.62 88 ILE A O 1
ATOM 648 N N . SER A 1 89 ? 10.141 1.528 0.272 1.00 89.75 89 SER A N 1
ATOM 649 C CA . SER A 1 89 ? 11.546 1.125 0.399 1.00 89.75 89 SER A CA 1
ATOM 650 C C . SER A 1 89 ? 11.850 -0.142 -0.406 1.00 89.75 89 SER A C 1
ATOM 652 O O . SER A 1 89 ? 12.839 -0.188 -1.145 1.00 89.75 89 SER A O 1
ATOM 654 N N . VAL A 1 90 ? 10.966 -1.144 -0.327 1.00 88.25 90 VAL A N 1
ATOM 655 C CA . VAL A 1 90 ? 11.081 -2.385 -1.106 1.00 88.25 90 VAL A CA 1
ATOM 656 C C . VAL A 1 90 ? 10.967 -2.097 -2.603 1.00 88.25 90 VAL A C 1
ATOM 658 O O . VAL A 1 90 ? 11.876 -2.454 -3.348 1.00 88.25 90 VAL A O 1
ATOM 661 N N . LEU A 1 91 ? 9.922 -1.386 -3.036 1.00 87.19 91 LEU A N 1
ATOM 662 C CA . LEU A 1 91 ? 9.688 -1.090 -4.455 1.00 87.19 91 LEU A CA 1
ATOM 663 C C . LEU A 1 91 ? 10.835 -0.303 -5.093 1.00 87.19 91 LEU A C 1
ATOM 665 O O . LEU A 1 91 ? 11.328 -0.669 -6.151 1.00 87.19 91 LEU A O 1
ATOM 669 N N . ARG A 1 92 ? 11.346 0.737 -4.424 1.00 88.38 92 ARG A N 1
ATOM 670 C CA . ARG A 1 92 ? 12.485 1.517 -4.941 1.00 88.38 92 ARG A CA 1
ATOM 671 C C . ARG A 1 92 ? 13.765 0.692 -5.054 1.00 88.38 92 ARG A C 1
ATOM 673 O O . ARG A 1 92 ? 14.648 1.015 -5.847 1.00 88.38 92 ARG A O 1
ATOM 680 N N . ARG A 1 93 ? 13.930 -0.332 -4.214 1.00 86.19 93 ARG A N 1
ATOM 681 C CA . ARG A 1 93 ? 15.056 -1.265 -4.334 1.00 86.19 93 ARG A CA 1
ATOM 682 C C . ARG A 1 93 ? 14.880 -2.181 -5.546 1.00 86.19 93 ARG A C 1
ATOM 684 O O . ARG A 1 93 ? 15.885 -2.507 -6.169 1.00 86.19 93 ARG A O 1
ATOM 691 N N . GLN A 1 94 ? 13.645 -2.552 -5.874 1.00 83.00 94 GLN A N 1
ATOM 692 C CA . GLN A 1 94 ? 13.316 -3.348 -7.056 1.00 83.00 94 GLN A CA 1
ATOM 693 C C . GLN A 1 94 ? 13.511 -2.547 -8.342 1.00 83.00 94 GLN A C 1
ATOM 695 O O . GLN A 1 94 ? 14.315 -2.979 -9.159 1.00 83.00 94 GLN A O 1
ATOM 700 N N . ASP A 1 95 ? 12.917 -1.353 -8.454 1.00 83.88 95 ASP A N 1
ATOM 701 C CA . ASP A 1 95 ? 13.064 -0.478 -9.632 1.00 83.88 95 ASP A CA 1
ATOM 702 C C . ASP A 1 95 ? 14.556 -0.241 -9.952 1.00 83.88 95 ASP A C 1
ATOM 704 O O . ASP A 1 95 ? 15.004 -0.487 -11.066 1.00 83.88 95 ASP A O 1
ATOM 708 N N . ARG A 1 96 ? 15.385 0.089 -8.946 1.00 85.69 96 ARG A N 1
ATOM 709 C CA . ARG A 1 96 ? 16.842 0.253 -9.151 1.00 85.69 96 ARG A CA 1
ATOM 710 C C . ARG A 1 96 ? 17.552 -1.017 -9.620 1.00 85.69 96 ARG A C 1
ATOM 712 O O . ARG A 1 96 ? 18.545 -0.931 -10.336 1.00 85.69 96 ARG A O 1
ATOM 719 N N . SER A 1 97 ? 17.110 -2.183 -9.155 1.00 81.19 97 SER A N 1
ATOM 720 C CA . SER A 1 97 ? 17.683 -3.459 -9.587 1.00 81.19 97 SER A CA 1
ATOM 721 C C . SER A 1 97 ? 17.293 -3.783 -11.028 1.00 81.19 97 SER A C 1
ATOM 723 O O . SER A 1 97 ? 18.090 -4.379 -11.74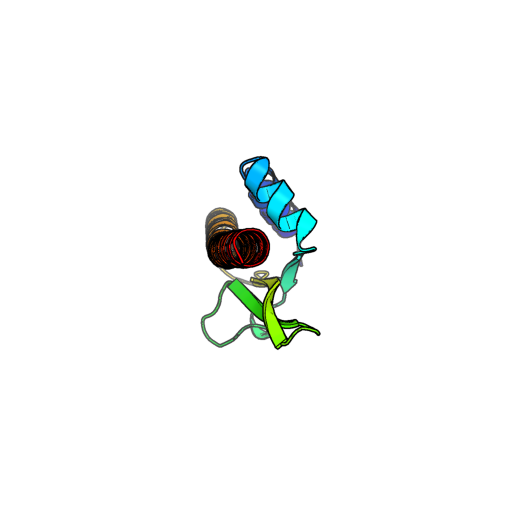5 1.00 81.19 97 SER A O 1
ATOM 725 N N . GLU A 1 98 ? 16.082 -3.412 -11.439 1.00 81.12 98 GLU A N 1
ATOM 726 C CA . GLU A 1 98 ? 15.579 -3.592 -12.801 1.00 81.12 98 GLU A CA 1
ATOM 727 C C . GLU A 1 98 ? 16.286 -2.656 -13.777 1.00 81.12 98 GLU A C 1
ATOM 729 O O . GLU A 1 98 ? 16.766 -3.122 -14.807 1.00 81.12 98 GLU A O 1
ATOM 734 N N . ASP A 1 99 ? 16.455 -1.386 -13.407 1.00 82.81 99 ASP A N 1
ATOM 735 C CA . ASP A 1 99 ? 17.218 -0.414 -14.192 1.00 82.81 99 ASP A CA 1
ATOM 736 C C . ASP A 1 99 ? 18.662 -0.894 -14.415 1.00 82.81 99 ASP A C 1
ATOM 738 O O . ASP A 1 99 ? 19.178 -0.839 -15.530 1.00 82.81 99 ASP A O 1
ATOM 742 N N . ALA A 1 100 ? 19.308 -1.438 -13.375 1.00 82.56 100 ALA A N 1
ATOM 743 C CA . ALA A 1 100 ? 20.661 -1.984 -13.482 1.00 82.56 100 ALA A CA 1
ATOM 744 C C . ALA A 1 100 ? 20.736 -3.218 -14.399 1.00 82.56 100 ALA A C 1
ATOM 746 O O . ALA A 1 100 ? 21.681 -3.351 -15.175 1.00 82.56 100 ALA A O 1
ATOM 747 N N . ALA A 1 101 ? 19.748 -4.116 -14.330 1.00 82.25 101 ALA A N 1
ATOM 748 C CA . ALA A 1 101 ? 19.685 -5.293 -15.195 1.00 82.25 101 ALA A CA 1
ATOM 749 C C . ALA A 1 101 ? 19.405 -4.918 -16.659 1.00 82.25 101 ALA A C 1
ATOM 751 O O . ALA A 1 101 ? 20.005 -5.496 -17.564 1.00 82.25 101 ALA A O 1
ATOM 752 N N . ALA A 1 102 ? 18.530 -3.935 -16.891 1.00 81.06 102 ALA A N 1
ATOM 753 C CA . ALA A 1 102 ? 18.250 -3.404 -18.219 1.00 81.06 102 ALA A CA 1
ATOM 754 C C . ALA A 1 102 ? 19.490 -2.734 -18.821 1.00 81.06 102 ALA A C 1
ATOM 756 O O . ALA A 1 102 ? 19.812 -2.990 -19.977 1.00 81.06 102 ALA A O 1
ATOM 757 N N . GLN A 1 103 ? 20.221 -1.943 -18.028 1.00 83.88 103 GLN A N 1
ATOM 758 C CA . GLN A 1 103 ? 21.469 -1.323 -18.468 1.00 83.88 103 GLN A CA 1
ATOM 759 C C . GLN A 1 103 ? 22.519 -2.377 -18.843 1.00 83.88 103 GLN A C 1
ATOM 761 O O . GLN A 1 103 ? 23.088 -2.312 -19.925 1.00 83.88 103 GLN A O 1
ATOM 766 N N . TYR A 1 104 ? 22.707 -3.403 -18.008 1.00 82.12 104 TYR A N 1
ATOM 767 C CA . TYR A 1 104 ? 23.624 -4.506 -18.308 1.00 82.12 104 TYR A CA 1
ATOM 768 C C . TYR A 1 104 ? 23.272 -5.229 -19.618 1.00 82.12 104 TYR A C 1
ATOM 770 O O . TYR A 1 104 ? 24.162 -5.554 -20.393 1.00 82.12 104 TYR A O 1
ATOM 778 N N . ALA A 1 105 ? 21.984 -5.458 -19.887 1.00 84.50 105 ALA A N 1
ATOM 779 C CA . ALA A 1 105 ? 21.526 -6.091 -21.124 1.00 84.50 105 ALA A CA 1
ATOM 780 C C . ALA A 1 105 ? 21.652 -5.197 -22.373 1.00 84.50 105 ALA A C 1
ATOM 782 O O . ALA A 1 105 ? 21.560 -5.704 -23.483 1.00 84.50 105 ALA A O 1
ATOM 783 N N . LEU A 1 106 ? 21.801 -3.878 -22.211 1.00 86.88 106 LEU A N 1
ATOM 784 C CA . LEU A 1 106 ? 22.114 -2.961 -23.313 1.00 86.88 106 LEU A CA 1
ATOM 785 C C . LEU A 1 106 ? 23.621 -2.891 -23.582 1.00 86.88 106 LEU A C 1
ATOM 787 O O . LEU A 1 106 ? 24.029 -2.664 -24.719 1.00 86.88 106 LEU A O 1
ATOM 791 N N . ASP A 1 107 ? 24.428 -3.068 -22.537 1.00 86.44 107 ASP A N 1
ATOM 792 C CA . ASP A 1 107 ? 25.888 -2.981 -22.598 1.00 86.44 107 ASP A CA 1
ATOM 793 C C . ASP A 1 107 ? 26.558 -4.283 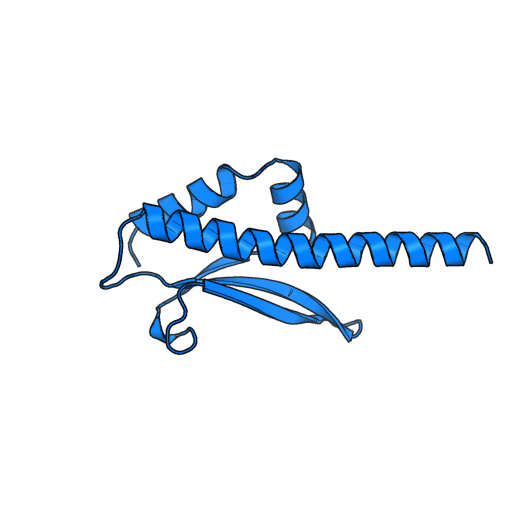-23.100 1.00 86.44 107 ASP A C 1
ATOM 795 O O . ASP A 1 107 ? 27.756 -4.272 -23.400 1.00 86.44 107 ASP A O 1
ATOM 799 N N . HIS A 1 108 ? 25.812 -5.393 -23.208 1.00 81.12 108 HIS A N 1
ATOM 800 C CA . HIS A 1 108 ? 26.289 -6.737 -23.576 1.00 81.12 108 HIS A CA 1
ATOM 801 C C . HIS A 1 108 ? 25.396 -7.418 -24.617 1.00 81.12 108 HIS A C 1
ATOM 803 O O . HIS A 1 108 ? 25.948 -8.235 -25.392 1.00 81.12 108 HIS A O 1
#